Protein AF-A0A420M4A6-F1 (afdb_monomer_lite)

Sequence (126 aa):
MIQPKMIPRTMTPPKPFDLEGSWETVDLDWDFMHVRTLFGSIQNWPDLYKKMIVHLKPGYGYMEQVEIDWAPQCDDDSLPTDSALSQWASKLLDAMDQYGRPMRVNPEKTRQQLALAGFVDISETV

Structure (mmCIF, N/CA/C/O backbone):
data_AF-A0A420M4A6-F1
#
_entry.id   AF-A0A420M4A6-F1
#
loop_
_atom_site.group_PDB
_atom_site.id
_atom_site.type_symbol
_atom_site.label_atom_id
_atom_site.label_alt_id
_atom_site.label_comp_id
_atom_site.label_asym_id
_atom_site.label_entity_id
_atom_site.label_seq_id
_atom_site.pdbx_PDB_ins_code
_atom_site.Cartn_x
_atom_site.Cartn_y
_atom_site.Cartn_z
_atom_site.occupancy
_atom_site.B_iso_or_equiv
_atom_site.auth_seq_id
_atom_site.auth_comp_id
_atom_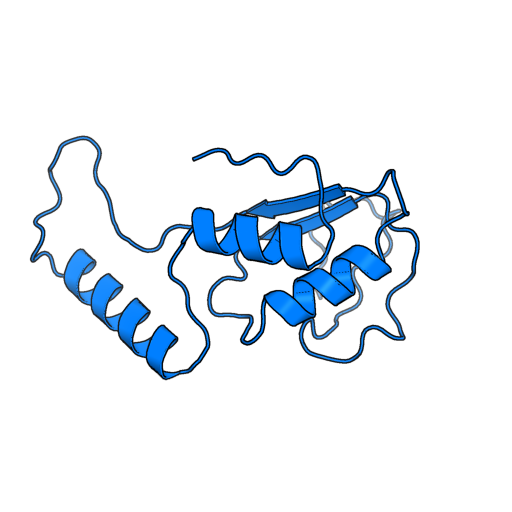site.auth_asym_id
_atom_site.auth_atom_id
_atom_site.pdbx_PDB_model_num
ATOM 1 N N . MET A 1 1 ? 21.334 -1.248 12.177 1.00 54.53 1 MET A N 1
ATOM 2 C CA . MET A 1 1 ? 20.265 -2.262 12.049 1.00 54.53 1 MET A CA 1
ATOM 3 C C . MET A 1 1 ? 20.735 -3.559 12.679 1.00 54.53 1 MET A C 1
ATOM 5 O O . MET A 1 1 ? 21.864 -3.955 12.422 1.00 54.53 1 MET A O 1
ATOM 9 N N . ILE A 1 2 ? 19.903 -4.196 13.505 1.00 57.91 2 ILE A N 1
ATOM 10 C CA . ILE A 1 2 ? 20.147 -5.557 13.999 1.00 57.91 2 ILE A CA 1
ATOM 11 C C . ILE A 1 2 ? 19.400 -6.493 13.049 1.00 57.91 2 ILE A C 1
ATOM 13 O O . ILE A 1 2 ? 18.175 -6.463 13.002 1.00 57.91 2 ILE A O 1
ATOM 17 N N . GLN A 1 3 ? 20.128 -7.279 12.258 1.00 63.28 3 GLN A N 1
ATOM 18 C CA . GLN A 1 3 ? 19.535 -8.293 11.389 1.00 63.28 3 GLN A CA 1
ATOM 19 C C . GLN A 1 3 ? 19.128 -9.502 12.255 1.00 63.28 3 GLN A C 1
ATOM 21 O O . GLN A 1 3 ? 19.986 -10.038 12.967 1.00 63.28 3 GLN A O 1
ATOM 26 N N . PRO A 1 4 ? 17.853 -9.938 12.257 1.00 74.88 4 PRO A N 1
ATOM 27 C CA . PRO A 1 4 ? 17.433 -11.117 13.009 1.00 74.88 4 PRO A CA 1
ATOM 28 C C . PRO A 1 4 ? 18.244 -12.356 12.615 1.00 74.88 4 PRO A C 1
ATOM 30 O O . PRO A 1 4 ? 18.546 -12.557 11.441 1.00 74.88 4 PRO A O 1
ATOM 33 N N . LYS A 1 5 ? 18.539 -13.236 13.582 1.00 77.31 5 LYS A N 1
ATOM 34 C CA . LYS A 1 5 ? 19.342 -14.458 13.354 1.00 77.31 5 LYS A CA 1
ATOM 35 C C . LYS A 1 5 ? 18.768 -15.398 12.283 1.00 77.31 5 LYS A C 1
ATOM 37 O O . LYS A 1 5 ? 19.508 -16.226 11.768 1.00 77.31 5 LYS A O 1
ATOM 42 N N . MET A 1 6 ? 17.469 -15.293 11.993 1.00 81.69 6 MET A N 1
ATOM 43 C CA . MET A 1 6 ? 16.770 -16.131 11.015 1.00 81.69 6 MET A CA 1
ATOM 44 C C . MET A 1 6 ? 16.999 -15.702 9.563 1.00 81.69 6 MET A C 1
ATOM 46 O O . MET A 1 6 ? 16.706 -16.481 8.663 1.00 81.69 6 MET A O 1
ATOM 50 N N . ILE A 1 7 ? 17.514 -14.494 9.316 1.00 78.50 7 ILE A N 1
ATOM 51 C CA . ILE A 1 7 ? 17.825 -14.070 7.952 1.00 78.50 7 ILE A CA 1
ATOM 52 C C . ILE A 1 7 ? 19.144 -14.733 7.532 1.00 78.50 7 ILE A C 1
ATOM 54 O O . ILE A 1 7 ? 20.149 -14.572 8.236 1.00 78.50 7 ILE A O 1
ATOM 58 N N . PRO A 1 8 ? 19.176 -15.481 6.411 1.00 83.00 8 PRO A N 1
ATOM 59 C CA . PRO A 1 8 ? 20.402 -16.094 5.925 1.00 83.00 8 PRO A CA 1
ATOM 60 C C . PRO A 1 8 ? 21.508 -15.054 5.757 1.00 83.00 8 PRO A C 1
ATOM 62 O O . PRO A 1 8 ? 21.293 -13.987 5.187 1.00 83.00 8 PRO A O 1
ATOM 65 N N . ARG A 1 9 ? 22.725 -15.383 6.200 1.00 78.62 9 ARG A N 1
ATOM 66 C CA . ARG A 1 9 ? 23.887 -14.481 6.082 1.00 78.62 9 ARG A CA 1
ATOM 67 C C . ARG A 1 9 ? 24.291 -14.190 4.633 1.00 78.62 9 ARG A C 1
ATOM 69 O O . ARG A 1 9 ? 25.056 -13.268 4.394 1.00 78.62 9 ARG A O 1
ATOM 76 N N . THR A 1 10 ? 23.809 -14.999 3.692 1.00 83.50 10 THR A N 1
ATOM 77 C CA . THR A 1 10 ? 23.994 -14.822 2.248 1.00 83.50 10 THR A CA 1
ATOM 78 C C . THR A 1 10 ? 23.069 -13.760 1.658 1.00 83.50 10 THR A C 1
ATOM 80 O O . THR A 1 10 ? 23.283 -13.348 0.523 1.00 83.50 10 THR A O 1
ATOM 83 N N . MET A 1 11 ? 22.053 -13.309 2.400 1.00 82.25 11 MET A N 1
ATOM 84 C CA . MET A 1 11 ? 21.204 -12.202 1.983 1.00 82.25 11 MET A CA 1
ATOM 85 C C . MET A 1 11 ? 21.969 -10.888 2.147 1.00 82.25 11 MET A C 1
ATOM 87 O O . MET A 1 11 ? 22.426 -10.559 3.245 1.00 82.25 11 MET A O 1
ATOM 91 N N . THR A 1 12 ? 22.044 -10.105 1.073 1.00 81.19 12 THR A N 1
ATOM 92 C CA . THR A 1 12 ? 22.468 -8.707 1.155 1.00 81.19 12 THR A CA 1
ATOM 93 C C . THR A 1 12 ? 21.559 -7.969 2.142 1.00 81.19 12 THR A C 1
ATOM 95 O O . THR A 1 12 ? 20.338 -7.995 1.968 1.00 81.19 12 THR A O 1
ATOM 98 N N . PRO A 1 13 ? 22.106 -7.322 3.186 1.00 76.19 13 PRO A N 1
ATOM 99 C CA . PRO A 1 13 ? 21.289 -6.587 4.137 1.00 76.19 13 PRO A CA 1
ATOM 100 C C . PRO A 1 13 ? 20.459 -5.512 3.425 1.00 76.19 13 PRO A C 1
ATOM 102 O O . PRO A 1 13 ? 20.974 -4.867 2.505 1.00 76.19 13 PRO A O 1
ATOM 105 N N . PRO A 1 14 ? 19.208 -5.275 3.858 1.00 75.69 14 PRO A N 1
ATOM 106 C CA . PRO A 1 14 ? 18.407 -4.197 3.302 1.00 75.69 14 PRO A CA 1
ATOM 107 C C . PRO A 1 14 ? 19.132 -2.868 3.522 1.00 75.69 14 PRO A C 1
ATOM 109 O O . PRO A 1 14 ? 19.557 -2.545 4.637 1.00 75.69 14 PRO A O 1
ATOM 112 N N . LYS A 1 15 ? 19.298 -2.098 2.446 1.00 81.38 15 LYS A N 1
ATOM 113 C CA . LYS A 1 15 ? 19.797 -0.727 2.535 1.00 81.38 15 LYS A CA 1
ATOM 114 C C . LYS A 1 15 ? 18.659 0.136 3.091 1.00 81.38 15 LYS A C 1
ATOM 116 O O . LYS A 1 15 ? 17.552 0.044 2.565 1.00 81.38 15 LYS A O 1
ATOM 121 N N . PRO A 1 16 ? 18.878 0.945 4.143 1.00 82.38 16 PRO A N 1
ATOM 122 C CA . PRO A 1 16 ? 17.883 1.930 4.537 1.00 82.38 16 PRO A CA 1
ATOM 123 C C . PRO A 1 16 ? 17.660 2.892 3.371 1.00 82.38 16 PRO A C 1
ATOM 125 O O . PRO A 1 16 ? 18.626 3.430 2.829 1.00 82.38 16 PRO A O 1
ATOM 128 N N . PHE A 1 17 ? 16.405 3.097 3.000 1.00 87.19 17 PHE A N 1
ATOM 129 C CA . PHE A 1 17 ? 16.028 4.017 1.939 1.00 87.19 17 PHE A CA 1
ATOM 130 C C . PHE A 1 17 ? 14.667 4.640 2.255 1.00 87.19 17 PHE A C 1
ATOM 132 O O . PHE A 1 17 ? 13.874 4.066 3.002 1.00 87.19 17 PHE A O 1
ATOM 139 N N . ASP A 1 18 ? 14.431 5.831 1.714 1.00 92.94 18 ASP A N 1
ATOM 140 C CA . ASP A 1 18 ? 13.147 6.522 1.802 1.00 92.94 18 ASP A CA 1
ATOM 141 C C . ASP A 1 18 ? 12.288 6.154 0.587 1.00 92.94 18 ASP A C 1
ATOM 143 O O . ASP A 1 18 ? 12.679 6.401 -0.554 1.00 92.94 18 ASP A O 1
ATOM 147 N N . LEU A 1 19 ? 11.115 5.571 0.839 1.00 94.69 19 LEU A N 1
ATOM 148 C CA . LEU A 1 19 ? 10.172 5.144 -0.196 1.00 94.69 19 LEU A CA 1
ATOM 149 C C . LEU A 1 19 ? 9.607 6.326 -0.995 1.00 94.69 19 LEU A C 1
ATOM 151 O O . LEU A 1 19 ? 9.367 6.183 -2.195 1.00 94.69 19 LEU A O 1
ATOM 155 N N . GLU A 1 20 ? 9.409 7.486 -0.360 1.00 94.94 20 GLU A N 1
ATOM 156 C CA . GLU A 1 20 ? 8.866 8.682 -1.021 1.00 94.94 20 GLU A CA 1
ATOM 157 C C . GLU A 1 20 ? 9.965 9.502 -1.723 1.00 94.94 20 GLU A C 1
ATOM 159 O O . GLU A 1 20 ? 9.672 10.331 -2.589 1.00 94.94 20 GLU A O 1
ATOM 164 N N . GLY A 1 21 ? 11.232 9.225 -1.400 1.00 94.50 21 GLY A N 1
ATOM 165 C CA . GLY A 1 21 ? 12.409 9.882 -1.957 1.00 94.50 21 GLY A CA 1
ATOM 166 C C . GLY A 1 21 ? 12.795 9.425 -3.371 1.00 94.50 21 GLY A C 1
ATOM 167 O O . GLY A 1 21 ? 11.995 8.876 -4.137 1.00 94.50 21 GLY A O 1
ATOM 168 N N . SER A 1 22 ? 14.058 9.688 -3.728 1.00 93.06 22 SER A N 1
ATOM 169 C CA . SER A 1 22 ? 14.649 9.274 -5.008 1.00 93.06 22 SER A CA 1
ATOM 170 C C . SER A 1 22 ? 14.949 7.774 -5.023 1.00 93.06 22 SER A C 1
ATOM 172 O O . SER A 1 22 ? 15.564 7.249 -4.095 1.00 93.06 22 SER A O 1
ATOM 174 N N . TRP A 1 23 ? 14.557 7.101 -6.107 1.00 94.50 23 TRP A N 1
ATOM 175 C CA . TRP A 1 23 ? 14.824 5.678 -6.341 1.00 94.50 23 TRP A CA 1
ATOM 176 C C . TRP A 1 23 ? 16.060 5.431 -7.224 1.00 94.50 23 TRP A C 1
ATOM 178 O O . TRP A 1 23 ? 16.334 4.298 -7.579 1.00 94.50 23 TRP A O 1
ATOM 188 N N . GLU A 1 24 ? 16.870 6.450 -7.533 1.00 91.38 24 GLU A N 1
ATOM 189 C CA . GLU A 1 24 ? 18.063 6.320 -8.402 1.00 91.38 24 GLU A CA 1
ATOM 190 C C . GLU A 1 24 ? 19.093 5.278 -7.928 1.00 91.38 24 GLU A C 1
ATOM 192 O O . GLU A 1 24 ? 19.899 4.790 -8.715 1.00 91.38 24 GLU A O 1
ATOM 197 N N . THR A 1 25 ? 19.094 4.961 -6.631 1.00 89.38 25 THR A N 1
ATOM 198 C CA . THR A 1 25 ? 20.006 3.974 -6.021 1.00 89.38 25 THR A CA 1
ATOM 199 C C . THR A 1 25 ? 19.382 2.590 -5.846 1.00 89.38 25 THR A C 1
ATOM 201 O O . THR A 1 25 ? 20.047 1.681 -5.340 1.00 89.38 25 THR A O 1
ATOM 204 N N . VAL A 1 26 ? 18.109 2.441 -6.219 1.00 90.31 26 VAL A N 1
ATOM 205 C CA . VAL A 1 26 ? 17.383 1.174 -6.201 1.00 90.31 26 VAL A CA 1
ATOM 206 C C . VAL A 1 26 ? 17.681 0.456 -7.511 1.00 90.31 26 VAL A C 1
ATOM 208 O O . VAL A 1 26 ? 17.562 1.033 -8.588 1.00 90.31 26 VAL A O 1
ATOM 211 N N . ASP A 1 27 ? 18.100 -0.804 -7.414 1.00 92.12 27 ASP A N 1
ATOM 212 C CA . ASP A 1 27 ? 18.401 -1.613 -8.594 1.00 92.12 27 ASP A CA 1
ATOM 213 C C . ASP A 1 27 ? 17.134 -1.824 -9.449 1.00 92.12 27 ASP A C 1
ATOM 215 O O . ASP A 1 27 ? 16.012 -1.738 -8.947 1.00 92.12 27 ASP A O 1
ATOM 219 N N . LEU A 1 28 ? 17.304 -2.097 -10.742 1.00 95.06 28 LEU A N 1
ATOM 220 C CA . LEU A 1 28 ? 16.207 -2.433 -11.657 1.00 95.06 28 LEU A CA 1
ATOM 221 C C . LEU A 1 28 ? 16.000 -3.955 -11.735 1.00 95.06 28 LEU A C 1
ATOM 223 O O . LEU A 1 28 ? 16.791 -4.733 -11.202 1.00 95.06 28 LEU A O 1
ATOM 227 N N . ASP A 1 29 ? 14.951 -4.366 -12.450 1.00 96.31 29 ASP A N 1
ATOM 228 C CA . ASP A 1 29 ? 14.649 -5.759 -12.798 1.00 96.31 29 ASP A CA 1
ATOM 229 C C . ASP A 1 29 ? 14.391 -6.695 -11.606 1.00 96.31 29 ASP A C 1
ATOM 231 O O . ASP A 1 29 ? 14.697 -7.891 -11.660 1.00 96.31 29 ASP A O 1
ATOM 235 N N . TRP A 1 30 ? 13.767 -6.181 -10.545 1.00 95.81 30 TRP A N 1
ATOM 236 C CA . TRP A 1 30 ? 13.314 -7.008 -9.428 1.00 95.81 30 TRP A CA 1
ATOM 237 C C . TRP A 1 30 ? 12.244 -8.003 -9.882 1.00 95.81 30 TRP A C 1
ATOM 239 O O . TRP A 1 30 ? 11.266 -7.639 -10.539 1.00 95.81 30 TRP A O 1
ATOM 249 N N . ASP A 1 31 ? 12.402 -9.266 -9.488 1.00 97.50 31 ASP A N 1
ATOM 250 C CA . ASP A 1 31 ? 11.395 -10.302 -9.739 1.00 97.50 31 ASP A CA 1
ATOM 251 C C . ASP A 1 31 ? 10.169 -10.134 -8.826 1.00 97.50 31 ASP A C 1
ATOM 253 O O . ASP A 1 31 ? 9.053 -10.501 -9.192 1.00 97.50 31 ASP A O 1
ATOM 257 N N . PHE A 1 32 ? 10.368 -9.575 -7.629 1.00 96.62 32 PHE A N 1
ATOM 258 C CA . PHE A 1 32 ? 9.319 -9.436 -6.628 1.00 96.62 32 PHE A CA 1
ATOM 259 C C . PHE A 1 32 ? 9.555 -8.238 -5.706 1.00 96.62 32 PHE A C 1
ATOM 261 O O . PHE A 1 32 ? 10.663 -8.042 -5.203 1.00 96.62 32 PHE A O 1
ATOM 268 N N . MET A 1 33 ? 8.495 -7.476 -5.437 1.00 96.31 33 MET A N 1
ATOM 269 C CA . MET A 1 33 ? 8.463 -6.425 -4.421 1.00 96.31 33 MET A CA 1
ATOM 270 C C . MET A 1 33 ? 7.336 -6.690 -3.429 1.00 96.31 33 MET A C 1
ATOM 272 O O . MET A 1 33 ? 6.177 -6.784 -3.817 1.00 96.31 33 MET A O 1
ATOM 276 N N . HIS A 1 34 ? 7.674 -6.753 -2.144 1.00 95.56 34 HIS A N 1
ATOM 277 C CA . HIS A 1 34 ? 6.705 -6.913 -1.066 1.00 95.56 34 HIS A CA 1
ATOM 278 C C . HIS A 1 34 ? 6.647 -5.642 -0.225 1.00 95.56 34 HIS A C 1
ATOM 280 O O . HIS A 1 34 ? 7.668 -5.200 0.309 1.00 95.56 34 HIS A O 1
ATOM 286 N N . VAL A 1 35 ? 5.450 -5.083 -0.079 1.00 94.81 35 VAL A N 1
ATOM 287 C CA . VAL A 1 35 ? 5.168 -3.985 0.843 1.00 94.81 35 VAL A CA 1
ATOM 288 C C . VAL A 1 35 ? 4.129 -4.426 1.857 1.00 94.81 35 VAL A C 1
ATOM 290 O O . VAL A 1 35 ? 3.150 -5.098 1.533 1.00 94.81 35 VAL A O 1
ATOM 293 N N . ARG A 1 36 ? 4.353 -4.060 3.117 1.00 95.00 36 ARG A N 1
ATOM 294 C CA . ARG A 1 36 ? 3.462 -4.443 4.201 1.00 95.00 36 ARG A CA 1
ATOM 295 C C . ARG A 1 36 ? 3.337 -3.334 5.223 1.00 95.00 36 ARG A C 1
ATOM 297 O O . ARG A 1 36 ? 4.348 -2.767 5.640 1.00 95.00 36 ARG A O 1
ATOM 304 N N . THR A 1 37 ? 2.106 -3.102 5.675 1.00 94.88 37 THR A N 1
ATOM 305 C CA . THR A 1 37 ? 1.775 -2.160 6.754 1.00 94.88 37 THR A CA 1
ATOM 306 C C . THR A 1 37 ? 2.309 -0.749 6.493 1.00 94.88 37 THR A C 1
ATOM 308 O O . THR A 1 37 ? 2.936 -0.148 7.364 1.00 94.88 37 THR A O 1
ATOM 311 N N . LEU A 1 38 ? 2.106 -0.235 5.277 1.00 95.31 38 LEU A N 1
ATOM 312 C CA . LEU A 1 38 ? 2.554 1.098 4.871 1.00 95.31 38 LEU A CA 1
ATOM 313 C C . LEU A 1 38 ? 1.423 2.131 4.826 1.00 95.31 38 LEU A C 1
ATOM 315 O O . LEU A 1 38 ? 1.701 3.324 4.664 1.00 95.31 38 LEU A O 1
ATOM 319 N N . PHE A 1 39 ? 0.158 1.737 4.995 1.00 95.06 39 PHE A N 1
ATOM 320 C CA . PHE A 1 39 ? -0.925 2.702 5.190 1.00 95.06 39 PHE A CA 1
ATOM 321 C C . PHE A 1 39 ? -0.626 3.643 6.370 1.00 95.06 39 PHE A C 1
ATOM 323 O O . PHE A 1 39 ? -0.166 3.228 7.431 1.00 95.06 39 PHE A O 1
ATOM 330 N N . GLY A 1 40 ? -0.807 4.951 6.146 1.00 94.88 40 GLY A N 1
ATOM 331 C CA . GLY A 1 40 ? -0.365 6.016 7.059 1.00 94.88 40 GLY A CA 1
ATOM 332 C C . GLY A 1 40 ? 1.095 6.462 6.911 1.00 94.88 40 GLY A C 1
ATOM 333 O O . GLY A 1 40 ? 1.456 7.521 7.420 1.00 94.88 40 GLY A O 1
ATOM 334 N N . SER A 1 41 ? 1.928 5.718 6.181 1.00 95.25 41 SER A N 1
ATOM 335 C CA . SER A 1 41 ? 3.352 6.030 5.972 1.00 95.25 41 SER A CA 1
ATOM 336 C C . SER A 1 41 ? 3.664 6.597 4.589 1.00 95.25 41 SER A C 1
ATOM 338 O O . SER A 1 41 ? 4.755 7.118 4.391 1.00 95.25 41 SER A O 1
ATOM 340 N N . ILE A 1 42 ? 2.716 6.563 3.650 1.00 96.12 42 ILE A N 1
ATOM 341 C CA . ILE A 1 42 ? 2.874 7.063 2.276 1.00 96.12 42 ILE A CA 1
ATOM 342 C C . ILE A 1 42 ? 1.831 8.154 2.011 1.00 96.12 42 ILE A C 1
ATOM 344 O O . ILE A 1 42 ? 0.642 7.945 2.254 1.00 96.12 42 ILE A O 1
ATOM 348 N N . GLN A 1 43 ? 2.262 9.317 1.517 1.00 96.06 43 GLN A N 1
ATOM 349 C CA . GLN A 1 43 ? 1.375 10.415 1.103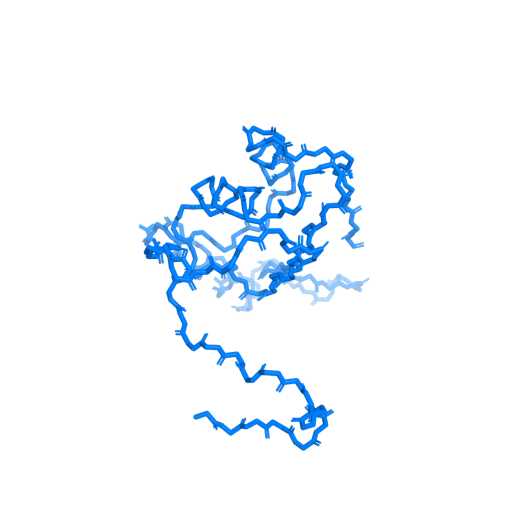 1.00 96.06 43 GLN A CA 1
ATOM 350 C C . GLN A 1 43 ? 0.841 10.186 -0.310 1.00 96.06 43 GLN A C 1
ATOM 352 O O . GLN A 1 43 ? -0.335 10.424 -0.581 1.00 96.06 43 GLN A O 1
ATOM 357 N N . ASN A 1 44 ? 1.698 9.717 -1.224 1.00 96.06 44 ASN A N 1
ATOM 358 C CA . ASN A 1 44 ? 1.364 9.577 -2.641 1.00 96.06 44 ASN A CA 1
ATOM 359 C C . ASN A 1 44 ? 1.561 8.144 -3.154 1.00 96.06 44 ASN A C 1
ATOM 361 O O . ASN A 1 44 ? 2.556 7.811 -3.795 1.00 96.06 44 ASN A O 1
ATOM 365 N N . TRP A 1 45 ? 0.561 7.300 -2.904 1.00 96.88 45 TRP A N 1
ATOM 366 C CA . TRP A 1 45 ? 0.516 5.927 -3.412 1.00 96.88 45 TRP A CA 1
ATOM 367 C C . TRP A 1 45 ? 0.635 5.814 -4.943 1.00 96.88 45 TRP A C 1
ATOM 369 O O . TRP A 1 45 ? 1.435 5.001 -5.398 1.00 96.88 45 TRP A O 1
ATOM 379 N N . PRO A 1 46 ? -0.067 6.628 -5.764 1.00 97.12 46 PRO A N 1
ATOM 380 C CA . PRO A 1 46 ? 0.117 6.606 -7.217 1.00 97.12 46 PRO A CA 1
ATOM 381 C C . PRO A 1 46 ? 1.561 6.826 -7.686 1.00 97.12 46 PRO A C 1
ATOM 383 O O . PRO A 1 46 ? 1.980 6.205 -8.660 1.00 97.12 46 PRO A O 1
ATOM 386 N N . ASP A 1 47 ? 2.316 7.710 -7.029 1.00 97.44 47 ASP A N 1
ATOM 387 C CA . ASP A 1 47 ? 3.739 7.912 -7.330 1.00 97.44 47 ASP A CA 1
ATOM 388 C C . ASP A 1 47 ? 4.572 6.682 -6.950 1.00 97.44 47 ASP A C 1
ATOM 390 O O . ASP A 1 47 ? 5.357 6.190 -7.762 1.00 97.44 47 ASP A O 1
ATOM 394 N N . LEU A 1 48 ? 4.336 6.126 -5.759 1.00 97.56 48 LEU A N 1
ATOM 395 C CA . LEU A 1 48 ? 5.016 4.916 -5.306 1.00 97.56 48 LEU A CA 1
ATOM 396 C C . LEU A 1 48 ? 4.768 3.731 -6.253 1.00 97.56 48 LEU A C 1
ATOM 398 O O . LEU A 1 48 ? 5.723 3.078 -6.664 1.00 97.56 48 LEU A O 1
ATOM 402 N N . TYR A 1 49 ? 3.525 3.494 -6.683 1.00 98.12 49 TYR A N 1
ATOM 403 C CA . TYR A 1 49 ? 3.211 2.425 -7.638 1.00 98.12 49 TYR A CA 1
ATOM 404 C C . TYR A 1 49 ? 3.932 2.603 -8.979 1.00 98.12 49 TYR A C 1
ATOM 406 O O . TYR A 1 49 ? 4.443 1.631 -9.533 1.00 98.12 49 TYR A O 1
ATOM 414 N N . LYS A 1 50 ? 4.036 3.840 -9.485 1.00 97.88 50 LYS A N 1
ATOM 415 C CA . LYS A 1 50 ? 4.802 4.139 -10.707 1.00 97.88 50 LYS A CA 1
ATOM 416 C C . LYS A 1 50 ? 6.293 3.860 -10.535 1.00 97.88 50 LYS A C 1
ATOM 418 O O . LYS A 1 50 ? 6.928 3.356 -11.455 1.00 97.88 50 LYS A O 1
ATOM 423 N N . LYS A 1 51 ? 6.863 4.169 -9.371 1.00 97.19 51 LYS A N 1
ATOM 424 C CA . LYS A 1 51 ? 8.260 3.834 -9.071 1.00 97.19 51 LYS A CA 1
ATOM 425 C C . LYS A 1 51 ? 8.451 2.320 -9.012 1.00 97.19 51 LYS A C 1
ATOM 427 O O . LYS A 1 51 ? 9.348 1.804 -9.671 1.00 97.19 51 LYS A O 1
ATOM 432 N N . MET A 1 52 ? 7.572 1.609 -8.308 1.00 97.44 52 MET A N 1
ATOM 433 C CA . MET A 1 52 ? 7.633 0.152 -8.172 1.00 97.44 52 MET A CA 1
ATOM 434 C C . MET A 1 52 ? 7.580 -0.554 -9.527 1.00 97.44 52 MET A C 1
ATOM 436 O O . MET A 1 52 ? 8.446 -1.377 -9.807 1.00 97.44 52 MET A O 1
ATOM 440 N N . ILE A 1 53 ? 6.630 -0.202 -10.400 1.00 97.31 53 ILE A N 1
ATOM 441 C CA . ILE A 1 53 ? 6.495 -0.878 -11.698 1.00 97.31 53 ILE A CA 1
ATOM 442 C C . ILE A 1 53 ? 7.703 -0.660 -12.618 1.00 97.31 53 ILE A C 1
ATOM 444 O O . ILE A 1 53 ? 8.074 -1.569 -13.350 1.00 97.31 53 ILE A O 1
ATOM 448 N N . VAL A 1 54 ? 8.356 0.507 -12.551 1.00 97.19 54 VAL A N 1
ATOM 449 C CA . VAL A 1 54 ? 9.584 0.793 -13.319 1.00 97.19 54 VAL A CA 1
ATOM 450 C C . VAL A 1 54 ? 10.754 -0.088 -12.876 1.00 97.19 54 VAL A C 1
ATOM 452 O O . VAL A 1 54 ? 11.606 -0.426 -13.692 1.00 97.19 54 VAL A O 1
ATOM 455 N N . HIS A 1 55 ? 10.805 -0.451 -11.594 1.00 97.00 55 HIS A N 1
ATOM 456 C CA . HIS A 1 55 ? 11.899 -1.241 -11.028 1.00 97.00 55 HIS A CA 1
ATOM 457 C C . HIS A 1 55 ? 11.609 -2.746 -11.034 1.00 97.00 55 HIS A C 1
ATOM 459 O O . HIS A 1 55 ? 12.508 -3.542 -10.769 1.00 97.00 55 HIS A O 1
ATOM 465 N N . LEU A 1 5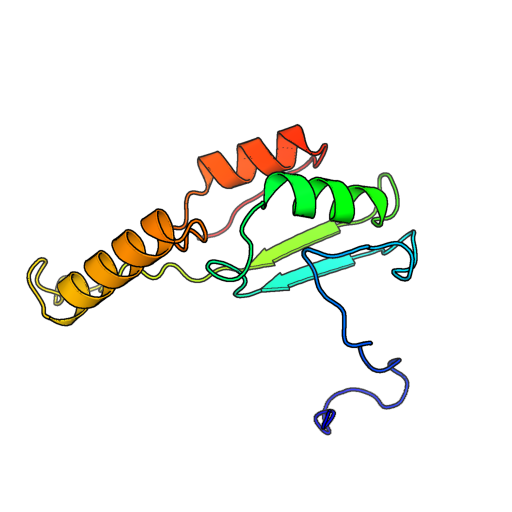6 ? 10.377 -3.155 -11.337 1.00 97.88 56 LEU A N 1
ATOM 466 C CA . LEU A 1 56 ? 10.036 -4.553 -11.565 1.00 97.88 56 LEU A CA 1
ATOM 467 C C . LEU A 1 56 ? 10.465 -4.997 -12.961 1.00 97.88 56 LEU A C 1
ATOM 469 O O . LEU A 1 56 ? 10.397 -4.235 -13.925 1.00 97.88 56 LEU A O 1
ATOM 473 N N . LYS A 1 57 ? 10.849 -6.269 -13.083 1.00 98.06 57 LYS A N 1
ATOM 474 C CA . LYS A 1 57 ? 11.149 -6.881 -14.379 1.00 98.06 57 LYS A CA 1
ATOM 475 C C . LYS A 1 57 ? 9.908 -6.823 -15.290 1.00 98.06 57 LYS A C 1
ATOM 477 O O . LYS A 1 57 ? 8.878 -7.411 -14.939 1.00 98.06 57 LYS A O 1
ATOM 482 N N . PRO A 1 58 ? 9.976 -6.192 -16.477 1.00 95.69 58 PRO A N 1
ATOM 483 C CA . PRO A 1 58 ? 8.816 -6.062 -17.355 1.00 95.69 58 PRO A CA 1
ATOM 484 C C . PRO A 1 58 ? 8.232 -7.422 -17.762 1.00 95.69 58 PRO A C 1
ATOM 486 O O . PRO A 1 58 ? 8.951 -8.299 -18.240 1.00 95.69 58 PRO A O 1
ATOM 489 N N . GLY A 1 59 ? 6.922 -7.599 -17.576 1.00 93.69 59 GLY A N 1
ATOM 490 C CA . GLY A 1 59 ? 6.183 -8.805 -17.976 1.00 93.69 59 GLY A CA 1
ATOM 491 C C . GLY A 1 59 ? 6.354 -10.038 -17.077 1.00 93.69 59 GLY A C 1
ATOM 492 O O . GLY A 1 59 ? 5.678 -11.033 -17.319 1.00 93.69 59 GLY A O 1
ATOM 493 N N . TYR A 1 60 ? 7.220 -9.988 -16.057 1.00 94.38 60 TYR A N 1
ATOM 494 C CA . TYR A 1 60 ? 7.463 -11.114 -15.139 1.00 94.38 60 TYR A CA 1
ATOM 495 C C . TYR A 1 60 ? 7.462 -10.729 -13.661 1.00 94.38 60 TYR A C 1
ATOM 497 O O . TYR A 1 60 ? 7.250 -11.598 -12.822 1.00 94.38 60 TYR A O 1
ATOM 505 N N . GLY A 1 61 ? 7.761 -9.473 -13.331 1.00 97.56 61 GLY A N 1
ATOM 506 C CA . GLY A 1 61 ? 7.862 -9.019 -11.952 1.00 97.56 61 GLY A CA 1
ATOM 507 C C . GLY A 1 61 ? 6.497 -8.899 -11.277 1.00 97.56 61 GLY A C 1
ATOM 508 O O . GLY A 1 61 ? 5.522 -8.488 -11.906 1.00 97.56 61 GLY A O 1
ATOM 509 N N . TYR A 1 62 ? 6.448 -9.209 -9.981 1.00 97.88 62 TYR A N 1
ATOM 510 C CA . TYR A 1 62 ? 5.231 -9.132 -9.169 1.00 97.88 62 TYR A CA 1
ATOM 511 C C . TYR A 1 62 ? 5.375 -8.139 -8.016 1.00 97.88 62 TYR A C 1
ATOM 513 O O . TYR A 1 62 ? 6.450 -7.976 -7.438 1.00 97.88 62 TYR A O 1
ATOM 521 N N . MET A 1 63 ? 4.261 -7.513 -7.644 1.00 97.81 63 MET A N 1
ATOM 522 C CA . MET A 1 63 ? 4.146 -6.699 -6.440 1.00 97.81 63 MET A CA 1
ATOM 523 C C . MET A 1 63 ? 3.084 -7.297 -5.525 1.00 97.81 63 MET A C 1
ATOM 525 O O . MET A 1 63 ? 1.986 -7.607 -5.981 1.00 97.81 63 MET A O 1
ATOM 529 N N . GLU A 1 64 ? 3.407 -7.440 -4.245 1.00 97.94 64 GLU A N 1
ATOM 530 C CA . GLU A 1 64 ? 2.450 -7.807 -3.207 1.00 97.94 64 GLU A CA 1
ATOM 531 C C . GLU A 1 64 ? 2.345 -6.681 -2.181 1.00 97.94 64 GLU A C 1
ATOM 533 O O . GLU A 1 64 ? 3.353 -6.223 -1.637 1.00 97.94 64 GLU A O 1
ATOM 538 N N . GLN A 1 65 ? 1.110 -6.264 -1.902 1.00 96.75 65 GLN A N 1
ATOM 539 C CA . GLN A 1 65 ? 0.790 -5.274 -0.885 1.00 96.75 65 GLN A CA 1
ATOM 540 C C . GLN A 1 65 ? -0.123 -5.889 0.168 1.00 96.75 65 GLN A C 1
ATOM 542 O O . GLN A 1 65 ? -1.231 -6.322 -0.139 1.00 96.75 65 GLN A O 1
ATOM 547 N N . VAL A 1 66 ? 0.338 -5.886 1.418 1.00 96.62 66 VAL A N 1
ATOM 548 C CA . VAL A 1 66 ? -0.398 -6.430 2.564 1.00 96.62 66 VAL A CA 1
ATOM 549 C C . VAL A 1 66 ? -0.655 -5.330 3.581 1.00 96.62 66 VAL A C 1
ATOM 551 O O . VAL A 1 66 ? 0.268 -4.813 4.209 1.00 96.62 66 VAL A O 1
ATOM 554 N N . GLU A 1 67 ? -1.920 -4.991 3.790 1.00 95.25 67 GLU A N 1
ATOM 555 C CA . GLU A 1 67 ? -2.320 -3.912 4.692 1.00 95.25 67 GLU A CA 1
ATOM 556 C C . GLU A 1 67 ? -3.271 -4.410 5.778 1.00 95.25 67 GLU A C 1
ATOM 558 O O . GLU A 1 67 ? -3.886 -5.467 5.659 1.00 95.25 67 GLU A O 1
ATOM 563 N N . ILE A 1 68 ? -3.348 -3.647 6.867 1.00 92.81 68 ILE A N 1
ATOM 564 C CA . ILE A 1 68 ? -4.261 -3.906 7.981 1.00 92.81 68 ILE A CA 1
ATOM 565 C C . ILE A 1 68 ? -5.424 -2.928 7.863 1.00 92.81 68 ILE A C 1
ATOM 567 O O . ILE A 1 68 ? -5.197 -1.721 7.738 1.00 92.81 68 ILE A O 1
ATOM 571 N N . ASP A 1 69 ? -6.653 -3.438 7.946 1.00 92.38 69 ASP A N 1
ATOM 572 C CA . ASP A 1 69 ? -7.806 -2.578 8.179 1.00 92.38 69 ASP A CA 1
ATOM 573 C C . ASP A 1 69 ? -7.840 -2.146 9.646 1.00 92.38 69 ASP A C 1
ATOM 575 O O . ASP A 1 69 ? -7.888 -2.962 10.567 1.00 92.38 69 ASP A O 1
ATOM 579 N N . TRP A 1 70 ? -7.768 -0.836 9.855 1.00 91.12 70 TRP A N 1
ATOM 580 C CA . TRP A 1 70 ? -7.802 -0.223 11.177 1.00 91.12 70 TRP A CA 1
ATOM 581 C C . TRP A 1 70 ? -9.227 -0.000 11.685 1.00 91.12 70 TRP A C 1
ATOM 583 O O . TRP A 1 70 ? -9.388 0.440 12.824 1.00 91.12 70 TRP A O 1
ATOM 593 N N . ALA A 1 71 ? -10.252 -0.286 10.874 1.00 90.94 71 ALA A N 1
ATOM 594 C CA . ALA A 1 71 ? -11.635 -0.353 11.321 1.00 90.94 71 ALA A CA 1
ATOM 595 C C . ALA A 1 71 ? -11.842 -1.619 12.178 1.00 90.94 71 ALA A C 1
ATOM 597 O O . ALA A 1 71 ? -11.771 -2.729 11.650 1.00 90.94 71 ALA A O 1
ATOM 598 N N . PRO A 1 72 ? -12.099 -1.492 13.493 1.00 91.12 72 PRO A N 1
ATOM 599 C CA . PRO A 1 72 ? -12.281 -2.650 14.357 1.00 91.12 72 PRO A CA 1
ATOM 600 C C . PRO A 1 72 ? -13.558 -3.408 13.977 1.00 91.12 72 PRO A C 1
ATOM 602 O O . PRO A 1 72 ? -14.605 -2.795 13.765 1.00 91.12 72 PRO A O 1
ATOM 605 N N . GLN A 1 73 ? -13.468 -4.735 13.921 1.00 89.19 73 GLN A N 1
ATOM 606 C CA . GLN A 1 73 ? -14.584 -5.640 13.650 1.00 89.19 73 GLN A CA 1
ATOM 607 C C . GLN A 1 73 ? -14.547 -6.808 14.641 1.00 89.19 73 GLN A C 1
ATOM 609 O O . GLN A 1 73 ? -13.473 -7.188 15.112 1.00 89.19 73 GLN A O 1
ATOM 614 N N . CYS A 1 74 ? -15.716 -7.369 14.943 1.00 90.56 74 CYS A N 1
ATOM 615 C CA . CYS A 1 74 ? -15.879 -8.583 15.741 1.00 90.56 74 CYS A CA 1
ATOM 616 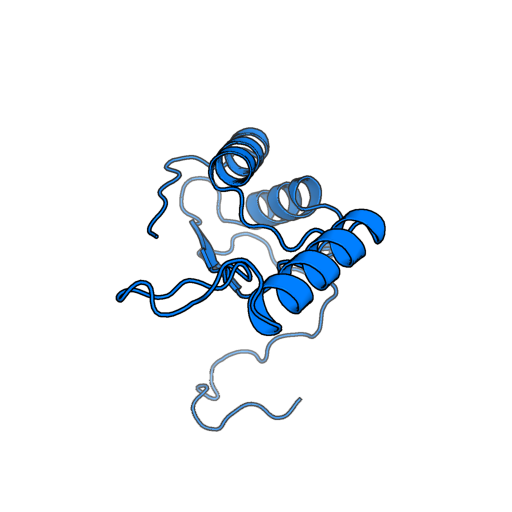C C . CYS A 1 74 ? -16.792 -9.551 14.984 1.00 90.56 74 CYS A C 1
ATOM 618 O O . CYS A 1 74 ? -17.725 -9.122 14.311 1.00 90.56 74 CYS A O 1
ATOM 620 N N . ASP A 1 75 ? -16.504 -10.844 15.085 1.00 91.12 75 ASP A N 1
ATOM 621 C CA . ASP A 1 75 ? -17.210 -11.937 14.408 1.00 91.12 75 ASP A CA 1
ATOM 622 C C . ASP A 1 75 ? -18.472 -12.408 15.150 1.00 91.12 75 ASP A C 1
ATOM 624 O O . ASP A 1 75 ? -19.261 -13.179 14.608 1.00 91.12 75 ASP A O 1
ATOM 628 N N . ASP A 1 76 ? -18.673 -11.928 16.377 1.00 91.88 76 ASP A N 1
ATOM 629 C CA . ASP A 1 76 ? -19.769 -12.289 17.278 1.00 91.88 76 ASP A CA 1
ATOM 630 C C . ASP A 1 76 ? -20.677 -11.100 17.648 1.00 91.88 76 ASP A C 1
ATOM 632 O O . ASP A 1 76 ? -21.437 -11.177 18.615 1.00 91.88 76 ASP A O 1
ATOM 636 N N . ASP A 1 77 ? -20.574 -9.989 16.912 1.00 83.75 77 ASP A N 1
ATOM 637 C CA . ASP A 1 77 ? -21.292 -8.731 17.164 1.00 83.75 77 ASP A CA 1
ATOM 638 C C . ASP A 1 77 ? -21.039 -8.115 18.560 1.00 83.75 77 ASP A C 1
ATOM 640 O O . ASP A 1 77 ? -21.765 -7.219 19.001 1.00 83.75 77 ASP A O 1
ATOM 644 N N . SER A 1 78 ? -19.984 -8.536 19.271 1.00 91.62 78 SER A N 1
ATOM 645 C CA . SER A 1 78 ? -19.684 -8.049 20.626 1.00 91.62 78 SER A CA 1
ATOM 646 C C . SER A 1 78 ? -19.129 -6.627 20.686 1.00 91.62 78 SER A C 1
ATOM 648 O O . SER A 1 78 ? -18.957 -6.099 21.786 1.00 91.62 78 SER A O 1
ATOM 650 N N . LEU A 1 79 ? -18.849 -5.993 19.541 1.00 90.38 79 LEU A N 1
ATOM 651 C CA . LEU A 1 79 ? -18.310 -4.638 19.457 1.00 90.38 79 LEU A CA 1
ATOM 652 C C . LEU A 1 79 ? -19.432 -3.604 19.283 1.00 90.38 79 LEU A C 1
ATOM 654 O O . LEU A 1 79 ? -19.965 -3.459 18.181 1.00 90.38 79 LEU A O 1
ATOM 658 N N . PRO A 1 80 ? -19.744 -2.795 20.314 1.00 90.06 80 PRO A N 1
ATOM 659 C CA . PRO A 1 80 ? -20.657 -1.678 20.144 1.00 90.06 80 PRO A CA 1
ATOM 660 C C . PRO A 1 80 ? -20.085 -0.657 19.157 1.00 90.06 80 PRO A C 1
ATOM 662 O O . PRO A 1 80 ? -18.902 -0.295 19.210 1.00 90.06 80 PRO A O 1
ATOM 665 N N . THR A 1 81 ? -20.939 -0.124 18.288 1.00 83.56 81 THR A N 1
ATOM 666 C CA . THR A 1 81 ? -20.560 0.913 17.315 1.00 83.56 81 THR A CA 1
ATOM 667 C C . THR A 1 81 ? -20.030 2.187 17.980 1.00 83.56 81 THR A C 1
ATOM 669 O O . THR A 1 81 ? -19.210 2.892 17.402 1.00 83.56 81 THR A O 1
ATOM 672 N N . ASP A 1 82 ? -20.469 2.473 19.205 1.00 90.25 82 ASP A N 1
ATOM 673 C CA . ASP A 1 82 ? -20.057 3.608 20.033 1.00 90.25 82 ASP A CA 1
ATOM 674 C C . ASP A 1 82 ? -18.973 3.246 21.063 1.00 90.25 82 ASP A C 1
ATOM 676 O O . ASP A 1 82 ? -18.666 4.050 21.944 1.00 90.25 82 ASP A O 1
ATOM 680 N N . SER A 1 83 ? -18.356 2.065 20.959 1.00 94.75 83 SER A N 1
ATOM 681 C CA . SER A 1 83 ? -17.283 1.666 21.868 1.00 94.75 83 SER A CA 1
ATOM 682 C C . SER A 1 83 ? -16.104 2.647 21.826 1.00 94.75 83 SER A C 1
ATOM 684 O O . SER A 1 83 ? -15.829 3.299 20.813 1.00 94.75 83 SER A O 1
ATOM 686 N N . ALA A 1 84 ? -15.349 2.724 22.925 1.00 95.81 84 ALA A N 1
ATOM 687 C CA . ALA A 1 84 ? -14.144 3.551 22.980 1.00 95.81 84 ALA A CA 1
ATOM 688 C C . ALA A 1 84 ? -13.126 3.176 21.884 1.00 95.81 84 ALA A C 1
ATOM 690 O O . ALA A 1 84 ? -12.449 4.056 21.355 1.00 95.81 84 ALA A O 1
ATOM 691 N N . LEU A 1 85 ? -13.055 1.891 21.511 1.00 94.94 85 LEU A N 1
ATOM 692 C CA . LEU A 1 85 ? -12.188 1.395 20.444 1.00 94.94 85 LEU A CA 1
ATOM 693 C C . LEU A 1 85 ? -12.643 1.902 19.067 1.00 94.94 85 LEU A C 1
ATOM 695 O O . LEU A 1 85 ? -11.829 2.451 18.326 1.00 94.94 85 LEU A O 1
ATOM 699 N N . SER A 1 86 ? -13.938 1.799 18.757 1.00 94.56 86 SER A N 1
ATOM 700 C CA . SER A 1 86 ? -14.518 2.306 17.505 1.00 94.56 86 SER A CA 1
ATOM 701 C C . SER A 1 86 ? -14.338 3.823 17.376 1.00 94.56 86 SER A C 1
ATOM 703 O O . SER A 1 86 ? -13.934 4.326 16.326 1.00 94.56 86 SER A O 1
ATOM 705 N N . GLN A 1 87 ? -14.559 4.565 18.466 1.00 95.94 87 GLN A N 1
ATOM 706 C CA . GLN A 1 87 ? -14.352 6.015 18.496 1.00 95.94 87 GLN A CA 1
ATOM 707 C C . GLN A 1 87 ? -12.881 6.396 18.309 1.00 95.94 87 GLN A C 1
ATOM 709 O O . GLN A 1 87 ? -12.581 7.338 17.573 1.00 95.94 87 GLN A O 1
ATOM 714 N N . TRP A 1 88 ? -11.961 5.688 18.971 1.00 96.38 88 TRP A N 1
ATOM 715 C CA . TRP A 1 88 ? -10.526 5.904 18.808 1.00 96.38 88 TRP A CA 1
ATOM 716 C C . TRP A 1 88 ? -10.091 5.662 17.360 1.00 96.38 88 TRP A C 1
ATOM 718 O O . TRP A 1 88 ? -9.446 6.531 16.775 1.00 96.38 88 TRP A O 1
ATOM 728 N N . ALA A 1 89 ? -10.508 4.542 16.761 1.00 95.81 89 ALA A N 1
ATOM 729 C CA . ALA A 1 89 ? -10.165 4.200 15.386 1.00 95.81 89 ALA A CA 1
ATOM 730 C C . ALA A 1 89 ? -10.703 5.238 14.392 1.00 95.81 89 ALA A C 1
ATOM 732 O O . ALA A 1 89 ? -9.953 5.724 13.549 1.00 95.81 89 ALA A O 1
ATOM 733 N N . SER A 1 90 ? -11.966 5.662 14.535 1.00 95.50 90 SER A N 1
ATOM 734 C CA . SER A 1 90 ? -12.532 6.721 13.689 1.00 95.50 90 SER A CA 1
ATOM 735 C C . SER A 1 90 ? -11.724 8.013 13.788 1.00 95.50 90 SER A C 1
ATOM 737 O O . SER A 1 90 ? -11.348 8.575 12.764 1.00 95.50 90 SER A O 1
ATOM 739 N N . LYS A 1 91 ? -11.403 8.462 15.010 1.00 97.19 91 LYS A N 1
ATOM 740 C CA . LYS A 1 91 ? -10.630 9.696 15.229 1.00 97.19 91 LYS A CA 1
ATOM 741 C C . LYS A 1 91 ? -9.223 9.605 14.650 1.00 97.19 91 LYS A C 1
ATOM 743 O O . LYS A 1 91 ? -8.743 10.589 14.094 1.00 97.19 91 LYS A O 1
ATOM 748 N N . LEU A 1 92 ? -8.571 8.449 14.781 1.00 96.62 92 LEU A N 1
ATOM 749 C CA . LEU A 1 92 ? -7.263 8.205 14.181 1.00 96.62 92 LEU A CA 1
ATOM 750 C C . LEU A 1 92 ? -7.341 8.324 12.657 1.00 96.62 92 LEU A C 1
ATOM 752 O O . LEU A 1 92 ? -6.573 9.078 12.069 1.00 96.62 92 LEU A O 1
ATOM 756 N N . LEU A 1 93 ? -8.285 7.625 12.027 1.00 96.94 93 LEU A N 1
ATOM 757 C CA . LEU A 1 93 ? -8.437 7.638 10.574 1.00 96.94 93 LEU A CA 1
ATOM 758 C C . LEU A 1 93 ? -8.757 9.048 10.050 1.00 96.94 93 LEU A C 1
ATOM 760 O O . LEU A 1 93 ? -8.119 9.498 9.103 1.00 96.94 93 LEU A O 1
ATOM 764 N N . ASP A 1 94 ? -9.649 9.784 10.718 1.00 97.62 94 ASP A N 1
ATOM 765 C CA . ASP A 1 94 ? -9.990 11.164 10.346 1.00 97.62 94 ASP A CA 1
ATOM 766 C C . ASP A 1 94 ? -8.799 12.121 10.489 1.00 97.62 94 ASP A C 1
ATOM 768 O O . ASP A 1 94 ? -8.618 13.025 9.669 1.00 97.62 94 ASP A O 1
ATOM 772 N N . ALA A 1 95 ? -7.980 11.948 11.531 1.00 97.75 95 ALA A N 1
ATOM 773 C CA . ALA A 1 95 ? -6.772 12.745 11.724 1.00 97.75 95 ALA A CA 1
ATOM 774 C C . ALA A 1 95 ? -5.727 12.454 10.637 1.00 97.75 95 ALA A C 1
ATOM 776 O O . ALA A 1 95 ? -5.087 13.375 10.134 1.00 97.75 95 ALA A O 1
ATOM 777 N N . MET A 1 96 ? -5.579 11.190 10.245 1.00 97.31 96 MET A N 1
ATOM 778 C CA . MET A 1 96 ? -4.612 10.759 9.233 1.00 97.31 96 MET A CA 1
ATOM 779 C C . MET A 1 96 ? -5.026 11.170 7.817 1.00 97.31 96 MET A C 1
ATOM 781 O O . MET A 1 96 ? -4.177 11.583 7.023 1.00 97.31 96 MET A O 1
ATOM 785 N N . ASP A 1 97 ? -6.329 11.164 7.527 1.00 95.69 97 ASP A N 1
ATOM 786 C CA . ASP A 1 97 ? -6.885 11.735 6.299 1.00 95.69 97 ASP A CA 1
ATOM 787 C C . ASP A 1 97 ? -6.593 13.246 6.217 1.00 95.69 97 ASP A C 1
ATOM 789 O O . ASP A 1 97 ? -6.115 13.730 5.190 1.00 95.69 97 ASP A O 1
ATOM 793 N N . GLN A 1 98 ? -6.790 13.988 7.315 1.00 97.00 98 GLN A N 1
ATOM 794 C CA . GLN A 1 98 ? -6.470 15.424 7.393 1.00 97.00 98 GLN A CA 1
ATOM 795 C C . GLN A 1 98 ? -4.969 15.714 7.293 1.00 97.00 98 GLN A C 1
ATOM 797 O O . GLN A 1 98 ? -4.572 16.728 6.720 1.00 97.00 98 GLN A O 1
ATOM 802 N N . TYR A 1 99 ? -4.130 14.829 7.831 1.00 96.81 99 TYR A N 1
ATOM 803 C CA . TYR A 1 99 ? -2.675 14.941 7.751 1.00 96.81 99 TYR A CA 1
ATOM 804 C C . TYR A 1 99 ? -2.121 14.608 6.352 1.00 96.81 99 TYR A C 1
ATOM 806 O O . TYR A 1 99 ? -0.943 14.837 6.086 1.00 96.81 99 TYR A O 1
ATOM 814 N N . GLY A 1 100 ? -2.954 14.090 5.441 1.00 95.88 100 GLY A N 1
ATOM 815 C CA . GLY A 1 100 ? -2.553 13.744 4.074 1.00 95.88 100 GLY A CA 1
ATOM 816 C C . GLY A 1 100 ? -1.858 12.387 3.957 1.00 95.88 100 GLY A C 1
ATOM 817 O O . GLY A 1 100 ? -1.177 12.124 2.967 1.00 95.88 100 GLY A O 1
ATOM 818 N N . ARG A 1 101 ? -2.020 11.515 4.956 1.00 95.88 101 ARG A N 1
ATOM 819 C CA . ARG A 1 101 ? -1.464 10.156 4.980 1.00 95.88 101 ARG A CA 1
ATOM 820 C C . ARG A 1 101 ? -2.572 9.163 5.336 1.00 95.88 101 ARG A C 1
ATOM 822 O O . ARG A 1 101 ? -2.604 8.665 6.457 1.00 95.88 101 ARG A O 1
ATOM 829 N N . PRO A 1 102 ? -3.512 8.894 4.417 1.00 92.94 102 PRO A N 1
ATOM 830 C CA . PRO A 1 102 ? -4.685 8.086 4.720 1.00 92.94 102 PRO A CA 1
ATOM 831 C C . PRO A 1 102 ? -4.296 6.665 5.146 1.00 92.94 102 PRO A C 1
ATOM 833 O O . PRO A 1 102 ? -3.375 6.055 4.595 1.00 92.94 102 PRO A O 1
ATOM 836 N N . MET A 1 103 ? -5.033 6.141 6.125 1.00 95.25 103 MET A N 1
ATOM 837 C CA . MET A 1 103 ? -4.879 4.774 6.647 1.00 95.25 103 MET A CA 1
ATOM 838 C C . MET A 1 103 ? -6.050 3.852 6.285 1.00 95.25 103 MET A C 1
ATOM 840 O O . MET A 1 103 ? -6.033 2.667 6.602 1.00 95.25 103 MET A O 1
ATOM 844 N N . ARG A 1 104 ? -7.087 4.402 5.645 1.00 94.12 104 ARG A N 1
ATOM 845 C CA . ARG A 1 104 ? -8.304 3.669 5.295 1.00 94.12 104 ARG A CA 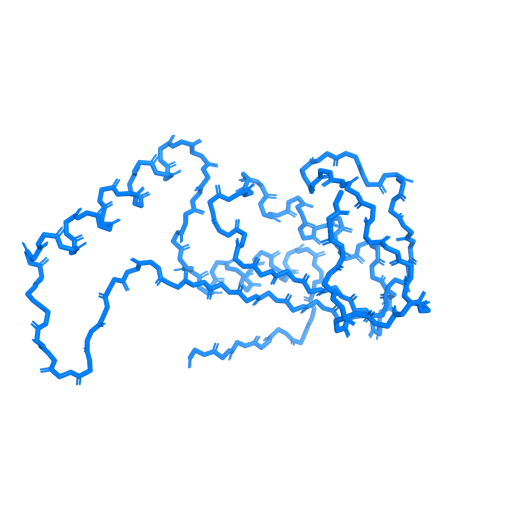1
ATOM 846 C C . ARG A 1 104 ? -8.032 2.704 4.146 1.00 94.12 104 ARG A C 1
ATOM 848 O O . ARG A 1 104 ? -7.562 3.123 3.087 1.00 94.12 104 ARG A O 1
ATOM 855 N N . VAL A 1 105 ? -8.403 1.441 4.332 1.00 92.94 105 VAL A N 1
ATOM 856 C CA . VAL A 1 105 ? -8.380 0.444 3.261 1.00 92.94 105 VAL A CA 1
ATOM 857 C C . VAL A 1 105 ? -9.529 0.745 2.298 1.00 92.94 105 VAL A C 1
ATOM 859 O O . VAL A 1 105 ? -10.684 0.862 2.699 1.00 92.94 105 VAL A O 1
ATOM 862 N N . ASN A 1 106 ? -9.217 0.907 1.014 1.00 94.00 106 ASN A N 1
ATOM 863 C CA . ASN A 1 106 ? -10.221 1.018 -0.041 1.00 94.00 106 ASN A CA 1
ATOM 864 C C . ASN A 1 106 ? -9.765 0.180 -1.238 1.00 94.00 106 ASN A C 1
ATOM 866 O O . ASN A 1 106 ? -8.982 0.671 -2.057 1.00 94.00 106 ASN A O 1
ATOM 870 N N . PRO A 1 107 ? -10.236 -1.071 -1.348 1.00 93.44 107 PRO A N 1
ATOM 871 C CA . PRO A 1 107 ? -9.692 -1.978 -2.345 1.00 93.44 107 PRO A CA 1
ATOM 872 C C . PRO A 1 107 ? -9.983 -1.582 -3.787 1.00 93.44 107 PRO A C 1
ATOM 874 O O . PRO A 1 107 ? -9.127 -1.735 -4.655 1.00 93.44 107 PRO A O 1
ATOM 877 N N . GLU A 1 108 ? -11.154 -0.996 -4.047 1.00 95.50 108 GLU A N 1
ATOM 878 C CA . GLU A 1 108 ? -11.498 -0.478 -5.373 1.00 95.50 108 GLU A CA 1
ATOM 879 C C . GLU A 1 108 ? -10.552 0.647 -5.793 1.00 95.50 108 GLU A C 1
ATOM 881 O O . GLU A 1 108 ? -9.983 0.616 -6.884 1.00 95.50 108 GLU A O 1
ATOM 886 N N . LYS A 1 109 ? -10.305 1.609 -4.898 1.00 95.44 109 LYS A N 1
ATOM 887 C CA . LYS A 1 109 ? -9.352 2.692 -5.149 1.00 95.44 109 LYS A CA 1
ATOM 888 C C . LYS A 1 109 ? -7.940 2.151 -5.366 1.00 95.44 109 LYS A C 1
ATOM 890 O O . LYS A 1 109 ? -7.266 2.596 -6.292 1.00 95.44 109 LYS A O 1
ATOM 895 N N . THR A 1 110 ? -7.496 1.200 -4.544 1.00 96.06 110 THR A N 1
ATOM 896 C CA . THR A 1 110 ? -6.178 0.567 -4.692 1.00 96.06 110 THR A CA 1
ATOM 897 C C . THR A 1 110 ? -6.055 -0.125 -6.048 1.00 96.06 110 THR A C 1
ATOM 899 O O . THR A 1 110 ? -5.114 0.156 -6.786 1.00 96.06 110 THR A O 1
ATOM 902 N N . ARG A 1 111 ? -7.040 -0.944 -6.439 1.00 97.00 111 ARG A N 1
ATOM 903 C CA . ARG A 1 111 ? -7.076 -1.627 -7.742 1.00 97.00 111 ARG A CA 1
ATOM 904 C C . ARG A 1 111 ? -7.009 -0.645 -8.908 1.00 97.00 111 ARG A C 1
ATOM 906 O O . ARG A 1 111 ? -6.221 -0.842 -9.829 1.00 97.00 111 ARG A O 1
ATOM 913 N N . GLN A 1 112 ? -7.785 0.437 -8.852 1.00 97.94 112 GLN A N 1
ATOM 914 C CA . GLN A 1 112 ? -7.755 1.488 -9.871 1.00 97.94 112 GLN A CA 1
ATOM 915 C C . GLN A 1 112 ? -6.383 2.164 -9.958 1.00 97.94 112 GLN A C 1
ATOM 917 O O . GLN A 1 112 ? -5.864 2.366 -11.053 1.00 97.94 112 GLN A O 1
ATOM 922 N N . GLN A 1 113 ? -5.772 2.505 -8.821 1.00 97.69 113 GLN A N 1
ATOM 923 C CA . GLN A 1 113 ? -4.451 3.137 -8.791 1.00 97.69 113 GLN A CA 1
ATOM 924 C C . GLN A 1 113 ? -3.351 2.218 -9.331 1.00 97.69 113 GLN A C 1
ATOM 926 O O . GLN A 1 113 ? -2.484 2.686 -10.069 1.00 97.69 113 GLN A O 1
ATOM 931 N N . LEU A 1 114 ? -3.409 0.924 -9.012 1.00 98.06 114 LEU A N 1
ATOM 932 C CA . LEU A 1 114 ? -2.500 -0.085 -9.554 1.00 98.06 114 LEU A CA 1
ATOM 933 C C . LEU A 1 114 ? -2.657 -0.214 -11.073 1.00 98.06 114 LEU A C 1
ATOM 935 O O . LEU A 1 114 ? -1.668 -0.122 -11.800 1.00 98.06 114 LEU A O 1
ATOM 939 N N . ALA A 1 115 ? -3.893 -0.326 -11.567 1.00 98.12 115 ALA A N 1
ATOM 940 C CA . ALA A 1 115 ? -4.167 -0.397 -13.001 1.00 98.12 115 ALA A CA 1
ATOM 941 C C . ALA A 1 115 ? -3.674 0.859 -13.744 1.00 98.12 115 ALA A C 1
ATOM 943 O O . ALA A 1 115 ? -3.045 0.757 -14.794 1.00 98.12 115 ALA A O 1
ATOM 944 N N . LEU A 1 116 ? -3.889 2.050 -13.173 1.00 98.25 116 LEU A N 1
ATOM 945 C CA . LEU A 1 116 ? -3.403 3.318 -13.732 1.00 98.25 116 LEU A CA 1
ATOM 946 C C . LEU A 1 116 ? -1.874 3.430 -13.747 1.00 98.25 116 LEU A C 1
ATOM 948 O O . LEU A 1 116 ? -1.327 4.122 -14.606 1.00 98.25 116 LEU A O 1
ATOM 952 N N . ALA A 1 117 ? -1.181 2.788 -12.806 1.00 97.81 117 ALA A N 1
ATOM 953 C CA . ALA A 1 117 ? 0.277 2.705 -12.820 1.00 97.81 117 ALA A CA 1
ATOM 954 C C . ALA A 1 117 ? 0.799 1.715 -13.878 1.00 97.81 117 ALA A C 1
ATOM 956 O O . ALA A 1 117 ? 1.964 1.806 -14.251 1.00 97.81 117 ALA A O 1
ATOM 957 N N . GLY A 1 118 ? -0.058 0.826 -14.393 1.00 97.31 118 GLY A N 1
ATOM 958 C CA . GLY A 1 118 ? 0.269 -0.161 -15.423 1.00 97.31 118 GLY A CA 1
ATOM 959 C C . GLY A 1 118 ? 0.349 -1.600 -14.913 1.00 97.31 118 GLY A C 1
ATOM 960 O O . GLY A 1 118 ? 0.750 -2.479 -15.674 1.00 97.31 118 GLY A O 1
ATOM 961 N N . PHE A 1 119 ? -0.014 -1.857 -13.651 1.00 97.88 119 PHE A N 1
ATOM 962 C CA . PHE A 1 119 ? -0.111 -3.225 -13.146 1.00 97.88 119 PHE A CA 1
ATOM 963 C C . PHE A 1 119 ? -1.276 -3.960 -13.813 1.00 97.88 119 PHE A C 1
ATOM 965 O O . PHE A 1 119 ? -2.330 -3.383 -14.091 1.00 97.88 119 PHE A O 1
ATOM 972 N N . VAL A 1 120 ? -1.076 -5.254 -14.042 1.00 97.00 120 VAL A N 1
ATOM 973 C CA . VAL A 1 120 ? -2.049 -6.179 -14.636 1.00 97.00 120 VAL A CA 1
ATOM 974 C C . VAL A 1 120 ? -2.300 -7.347 -13.681 1.00 97.00 120 VAL A C 1
ATOM 976 O O . VAL A 1 120 ? -1.638 -7.438 -12.650 1.00 97.00 120 VAL A O 1
ATOM 979 N N . ASP A 1 121 ? -3.275 -8.203 -13.999 1.00 96.19 121 ASP A N 1
ATOM 980 C CA . ASP A 1 121 ? -3.609 -9.406 -13.216 1.00 96.19 121 ASP A CA 1
ATOM 981 C C . ASP A 1 121 ? -3.836 -9.129 -11.716 1.00 96.19 121 ASP A C 1
ATOM 983 O O . ASP A 1 121 ? -3.421 -9.881 -10.837 1.00 96.19 121 ASP A O 1
ATOM 987 N N . ILE A 1 122 ? -4.506 -8.012 -11.417 1.00 97.50 122 ILE A N 1
ATOM 988 C CA . ILE A 1 122 ? -4.705 -7.535 -10.046 1.00 97.50 122 ILE A CA 1
ATOM 989 C C . ILE A 1 122 ? -5.750 -8.404 -9.337 1.00 97.50 122 ILE A C 1
ATOM 991 O O . ILE A 1 122 ? -6.939 -8.354 -9.665 1.00 97.50 122 ILE A O 1
ATOM 995 N N . SER A 1 123 ? -5.312 -9.144 -8.320 1.00 96.50 123 SER A N 1
ATOM 996 C CA . SER A 1 123 ? -6.162 -9.936 -7.425 1.00 96.50 123 SER A CA 1
ATOM 997 C C . SER A 1 123 ? -6.119 -9.413 -5.991 1.00 96.50 123 SER A C 1
ATOM 999 O O . SER A 1 123 ? -5.097 -8.903 -5.540 1.00 96.50 123 SER A O 1
ATOM 1001 N N . GLU A 1 124 ?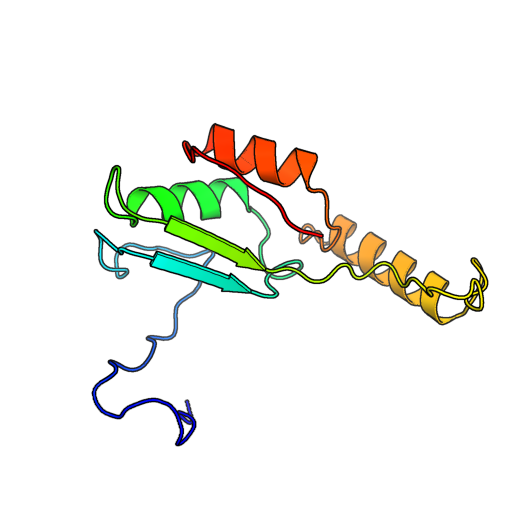 -7.212 -9.600 -5.259 1.00 93.56 124 GLU A N 1
ATOM 1002 C CA . GLU A 1 124 ? -7.351 -9.218 -3.854 1.00 93.56 124 GLU A CA 1
ATOM 1003 C C . GLU A 1 124 ? -7.875 -10.403 -3.039 1.00 93.56 124 GLU A C 1
ATOM 1005 O O . GLU A 1 124 ? -8.741 -11.142 -3.511 1.00 93.56 124 GLU A O 1
ATOM 1010 N N . THR A 1 125 ? -7.382 -10.531 -1.806 1.00 92.62 125 THR A N 1
ATOM 1011 C CA . THR A 1 125 ? -7.895 -11.455 -0.790 1.00 92.62 125 THR A CA 1
ATOM 1012 C C . THR A 1 125 ? -8.139 -10.664 0.496 1.00 92.62 125 THR A C 1
ATOM 1014 O O . THR A 1 125 ? -7.245 -9.926 0.915 1.00 92.62 125 THR A O 1
ATOM 1017 N N . VAL A 1 126 ? -9.323 -10.825 1.097 1.00 82.50 126 VAL A N 1
ATOM 1018 C CA . VAL A 1 126 ? -9.737 -10.211 2.374 1.00 82.50 126 VAL A CA 1
ATOM 1019 C C . VAL A 1 126 ? -9.877 -11.290 3.435 1.00 82.50 126 VAL A C 1
ATOM 1021 O O . VAL A 1 126 ? -10.458 -12.348 3.097 1.00 82.50 126 VAL A O 1
#

Foldseek 3Di:
DDDDPPPDPPDDDDDDDDLADDCPVPAAAAQEAEEEACQLVDLDPLVSLLVVQRRHRPPRHDYHYYHDALQDDDPVPPDDCPDPSVVVSVVVQVVSVVVSRHRHDDPVVVVVSNVVSPDPPDDDDD

Secondary structure (DSSP, 8-state):
----TTS-TTSPPPPP--SSS--TTS-S-BSEEEEES-TTT-S-HHHHHHHHHHHBPTTT-EEEEE----S---TTS-S-TTSHHHHHHHHHHHHHHHTT------HHHHHHHHHHHT--S-----

pLDDT: mean 92.45, std 7.67, range [54.53, 98.25]

Organism: Fusarium oxysporum (NCBI:txid5507)

Radius of gyration: 17.55 Å; chains: 1; bounding box: 45×32×41 Å